Protein AF-H0GL14-F1 (afdb_monomer_lite)

InterPro domains:
  IPR002161 Pyridoxal 5'-phosphate synthase subunit PdxT/SNO [PF01174] (1-151)
  IPR002161 Pyridoxal 5'-phosphate synthase subunit PdxT/SNO [PIRSF005639] (1-150)
  IPR002161 Pyridoxal 5'-phosphate synthase subunit PdxT/SNO [PS51130] (1-151)
  IPR002161 Pyridoxal 5'-phosphate synthase subunit PdxT/SNO [PTHR31559] (1-152)
  IPR029062 Class I glutamine amidotransferase-like [G3DSA:3.40.50.880] (1-153)
  IPR029062 Class I glutamine amidotransferase-like [SSF52317] (5-150)

Foldseek 3Di:
DQVVCVVVVVLVVVLVQLQPPLAADEQEFVRCVQQDLAEPPDDVPHDHSNNAQFYKYFLPQDDQPDWDWFQDQLCQQQPPSGGFTWTAHSFMFGPDRRDPVFKDQRDWDQHPNDTTGAWMAGHQGYTYGRTDSVPRPPDCSVVVSSCVRRPVD

pLDDT: mean 92.19, std 9.87, range [47.78, 98.69]

Sequence (153 aa):
MSLIAQRTGLYPCLYEFVHNPEKVVWGTCAGLIFLSAQLENESALVKTLGVLKVDVRRNAFGRQAQSFTQKCDFSNFIPGCDNFPATFIRAPVIERILDPIAVKSLYELPVNGKDVVVAATQNHNILVTSFHPELADSDTRFHDWFIRQFVSN

Structure (mmCIF, N/CA/C/O backbone):
data_AF-H0GL14-F1
#
_entry.id   AF-H0GL14-F1
#
loop_
_atom_site.group_PDB
_atom_site.id
_atom_site.type_symbol
_atom_site.label_atom_id
_atom_site.label_alt_id
_atom_site.label_comp_id
_atom_site.label_asym_id
_atom_site.label_entity_id
_atom_site.label_seq_id
_atom_site.pdbx_PDB_ins_code
_atom_site.Cartn_x
_atom_site.Cartn_y
_atom_site.Cartn_z
_atom_site.occupancy
_atom_site.B_iso_or_equiv
_atom_site.auth_seq_id
_atom_site.auth_comp_id
_atom_site.auth_asym_id
_atom_site.auth_atom_id
_atom_site.pdbx_PDB_model_num
ATOM 1 N N . MET A 1 1 ? 7.185 -13.414 0.061 1.00 79.62 1 MET A N 1
ATOM 2 C CA . MET A 1 1 ? 6.839 -13.064 -1.334 1.00 79.62 1 MET A CA 1
ATOM 3 C C . MET A 1 1 ? 8.056 -13.078 -2.240 1.00 79.62 1 MET A C 1
ATOM 5 O O . MET A 1 1 ? 8.086 -13.932 -3.107 1.00 79.62 1 MET A O 1
ATOM 9 N N . SER A 1 2 ? 9.082 -12.255 -1.989 1.00 86.00 2 SER A N 1
ATOM 10 C CA . SER A 1 2 ? 10.317 -12.215 -2.797 1.00 86.00 2 SER A CA 1
ATOM 11 C C . SER A 1 2 ? 10.920 -13.599 -3.117 1.00 86.00 2 SER A C 1
ATOM 13 O O . SER A 1 2 ? 10.986 -13.978 -4.282 1.00 86.00 2 SER A O 1
ATOM 15 N N . LEU A 1 3 ? 11.212 -14.421 -2.099 1.00 89.62 3 LEU A N 1
ATOM 16 C CA . LEU A 1 3 ? 11.742 -15.782 -2.296 1.00 89.62 3 LEU A CA 1
ATOM 17 C C . LEU A 1 3 ? 10.833 -16.692 -3.138 1.00 89.62 3 LEU A C 1
ATOM 19 O O . LEU A 1 3 ? 11.330 -17.494 -3.922 1.00 89.62 3 LEU A O 1
ATOM 23 N N . ILE A 1 4 ? 9.509 -16.581 -2.984 1.00 91.19 4 ILE A N 1
ATOM 24 C CA . ILE A 1 4 ? 8.549 -17.370 -3.771 1.00 91.19 4 ILE A CA 1
ATOM 25 C C . ILE A 1 4 ? 8.580 -16.897 -5.223 1.00 91.19 4 ILE A C 1
ATOM 27 O O . ILE A 1 4 ? 8.718 -17.723 -6.117 1.00 91.19 4 ILE A O 1
ATOM 31 N N . ALA A 1 5 ? 8.530 -15.583 -5.460 1.00 93.12 5 ALA A N 1
ATOM 32 C CA . ALA A 1 5 ? 8.599 -15.008 -6.801 1.00 93.12 5 ALA A CA 1
ATOM 33 C C . ALA A 1 5 ? 9.908 -15.383 -7.517 1.00 93.12 5 ALA A C 1
ATOM 35 O O . ALA A 1 5 ? 9.898 -15.680 -8.705 1.00 93.12 5 ALA A O 1
ATOM 36 N N . GLN A 1 6 ? 11.030 -15.432 -6.795 1.00 92.19 6 GLN A N 1
ATOM 37 C CA . GLN A 1 6 ? 12.306 -15.886 -7.350 1.00 92.19 6 GLN A CA 1
ATOM 38 C C . GLN A 1 6 ? 12.292 -17.384 -7.673 1.00 92.19 6 GLN A C 1
ATOM 40 O O . GLN A 1 6 ? 12.654 -17.771 -8.778 1.00 92.19 6 GLN A O 1
ATOM 45 N N . ARG A 1 7 ? 11.841 -18.232 -6.739 1.00 94.06 7 ARG A N 1
ATOM 46 C CA . ARG A 1 7 ? 11.817 -19.697 -6.921 1.00 94.06 7 ARG A CA 1
ATOM 47 C C . ARG A 1 7 ? 10.841 -20.165 -7.998 1.00 94.06 7 ARG A C 1
ATOM 49 O O . ARG A 1 7 ? 11.054 -21.217 -8.582 1.00 94.06 7 ARG A O 1
ATOM 56 N N . THR A 1 8 ? 9.781 -19.402 -8.238 1.00 96.44 8 THR A N 1
ATOM 57 C CA . THR A 1 8 ? 8.759 -19.697 -9.255 1.00 96.44 8 THR A CA 1
ATOM 58 C C . THR A 1 8 ? 9.043 -19.035 -10.602 1.00 96.44 8 THR A C 1
ATOM 60 O O . THR A 1 8 ? 8.294 -19.252 -11.546 1.00 96.44 8 THR A O 1
ATOM 63 N N . GLY A 1 9 ? 10.095 -18.214 -10.708 1.00 95.44 9 GLY A N 1
ATOM 64 C CA . GLY A 1 9 ? 10.397 -17.461 -11.927 1.00 95.44 9 GLY A CA 1
ATOM 65 C C . GLY A 1 9 ? 9.459 -16.276 -12.197 1.00 95.44 9 GLY A C 1
ATOM 66 O O . GLY A 1 9 ? 9.574 -15.652 -13.242 1.00 95.44 9 GLY A O 1
ATOM 67 N N . LEU A 1 10 ? 8.568 -15.920 -11.265 1.00 96.44 10 LEU A N 1
ATOM 68 C CA . LEU A 1 10 ? 7.651 -14.780 -11.400 1.00 96.44 10 LEU A CA 1
ATOM 69 C C . LEU A 1 10 ? 8.325 -13.419 -11.194 1.00 96.44 10 LEU A C 1
ATOM 71 O O . LEU A 1 10 ? 7.769 -12.402 -11.599 1.00 96.44 10 LEU A O 1
ATOM 75 N N . TYR A 1 11 ? 9.494 -13.371 -10.547 1.00 96.31 11 TYR A N 1
ATOM 76 C CA . TYR A 1 11 ? 10.144 -12.100 -10.208 1.00 96.31 11 TYR A CA 1
ATOM 77 C C . TYR A 1 11 ? 10.375 -11.189 -11.431 1.00 96.31 11 TYR A C 1
ATOM 79 O O . TYR A 1 11 ? 9.979 -10.030 -11.338 1.00 96.31 11 TYR A O 1
ATOM 87 N N . PRO A 1 12 ? 10.953 -11.651 -12.562 1.00 97.06 12 PRO A N 1
ATOM 88 C CA . PRO A 1 12 ? 11.152 -10.797 -13.735 1.00 97.06 12 PRO A CA 1
ATOM 89 C C . PRO A 1 12 ? 9.836 -10.241 -14.289 1.00 97.06 12 PRO A C 1
ATOM 91 O O . PRO A 1 12 ? 9.731 -9.039 -14.497 1.00 97.06 12 PRO A O 1
ATOM 94 N N . CYS A 1 13 ? 8.802 -11.079 -14.419 1.00 97.56 13 CYS A N 1
ATOM 95 C CA . CYS A 1 13 ? 7.497 -10.648 -14.922 1.00 97.56 13 CYS A CA 1
ATOM 96 C C . CYS A 1 13 ? 6.840 -9.612 -14.005 1.00 97.56 13 CYS A C 1
ATOM 98 O O . CYS A 1 13 ? 6.283 -8.628 -14.479 1.00 97.56 13 CYS A O 1
ATO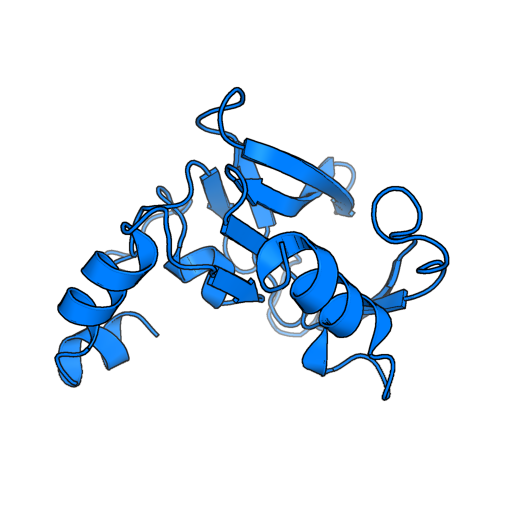M 100 N N . LEU A 1 14 ? 6.920 -9.808 -12.685 1.00 97.69 14 LEU A N 1
ATOM 101 C CA . LEU A 1 14 ? 6.412 -8.836 -11.718 1.00 97.69 14 LEU A CA 1
ATOM 102 C C . LEU A 1 14 ? 7.216 -7.537 -11.763 1.00 97.69 14 LEU A C 1
ATOM 104 O O . LEU A 1 14 ? 6.625 -6.467 -11.694 1.00 97.69 14 LEU A O 1
ATOM 108 N N . TYR A 1 15 ? 8.541 -7.621 -11.901 1.00 97.75 15 TYR A N 1
ATOM 109 C CA . TYR A 1 15 ? 9.406 -6.454 -12.033 1.00 97.75 15 TYR A CA 1
ATOM 110 C C . TYR A 1 15 ? 9.029 -5.628 -13.265 1.00 97.75 15 TYR A C 1
ATOM 112 O O . TYR A 1 15 ? 8.777 -4.435 -13.133 1.00 97.75 15 TYR A O 1
ATOM 120 N N . GLU A 1 16 ? 8.911 -6.255 -14.433 1.00 98.12 16 GLU A N 1
ATOM 121 C CA . GLU A 1 16 ? 8.477 -5.585 -15.663 1.00 98.12 16 GLU A CA 1
ATOM 122 C C . GLU A 1 16 ? 7.067 -5.002 -15.529 1.00 98.12 16 GLU A C 1
ATOM 124 O O . GLU A 1 16 ? 6.842 -3.845 -15.883 1.00 98.12 16 GLU A O 1
ATOM 129 N N . PHE A 1 17 ? 6.128 -5.768 -14.963 1.00 98.25 17 PHE A N 1
ATOM 130 C CA . PHE A 1 17 ? 4.743 -5.335 -14.799 1.00 98.25 17 PHE A CA 1
ATOM 131 C C . PHE A 1 17 ? 4.637 -4.069 -13.949 1.00 98.25 17 PHE A C 1
ATOM 133 O O . PHE A 1 17 ? 3.964 -3.129 -14.355 1.00 98.25 17 PHE A O 1
ATOM 140 N N . VAL A 1 18 ? 5.306 -4.019 -12.791 1.00 98.00 18 VAL A N 1
ATOM 141 C CA . VAL A 1 18 ? 5.183 -2.861 -11.891 1.00 98.00 18 VAL A CA 1
ATOM 142 C C . VAL A 1 18 ? 5.940 -1.628 -12.388 1.00 98.00 18 VAL A C 1
ATOM 144 O O . VAL A 1 18 ? 5.590 -0.524 -11.988 1.00 98.00 18 VAL A O 1
ATOM 147 N N . HIS A 1 19 ? 6.953 -1.784 -13.250 1.00 97.69 19 HIS A N 1
ATOM 148 C CA . HIS A 1 19 ? 7.673 -0.651 -13.853 1.00 97.69 19 HIS A CA 1
ATOM 149 C C . HIS A 1 19 ? 7.009 -0.109 -15.120 1.00 97.69 19 HIS A C 1
ATOM 151 O O . HIS A 1 19 ? 7.424 0.939 -15.615 1.00 97.69 19 HIS A O 1
ATOM 157 N N . ASN A 1 20 ? 5.988 -0.784 -15.648 1.00 97.69 20 ASN A N 1
ATOM 158 C CA . ASN A 1 20 ? 5.193 -0.243 -16.737 1.00 97.69 20 ASN A CA 1
ATOM 159 C C . ASN A 1 20 ? 4.230 0.835 -16.184 1.00 97.69 20 ASN A C 1
ATOM 161 O O . ASN A 1 20 ? 3.356 0.502 -15.381 1.00 97.69 20 ASN A O 1
ATOM 165 N N . PRO A 1 21 ? 4.346 2.109 -16.610 1.00 95.25 21 PRO A N 1
ATOM 166 C CA . PRO A 1 21 ? 3.509 3.197 -16.099 1.00 95.25 21 PRO A CA 1
ATOM 167 C C . PRO A 1 21 ? 2.019 3.048 -16.445 1.00 95.25 21 PRO A C 1
ATOM 169 O O . PRO A 1 21 ? 1.189 3.643 -15.771 1.00 95.25 21 PRO A O 1
ATOM 172 N N . GLU A 1 22 ? 1.668 2.237 -17.446 1.00 95.88 22 GLU A N 1
ATOM 173 C CA . GLU A 1 22 ? 0.278 1.941 -17.822 1.00 95.88 22 GLU A CA 1
ATOM 174 C C . GLU A 1 22 ? -0.363 0.871 -16.925 1.00 95.88 22 GLU A C 1
ATOM 176 O O . GLU A 1 22 ? -1.559 0.593 -17.027 1.00 95.88 22 GLU A O 1
ATOM 181 N N . LYS A 1 23 ? 0.426 0.195 -16.078 1.00 97.62 23 LYS A N 1
ATOM 182 C CA . LYS A 1 23 ? -0.077 -0.837 -15.172 1.00 97.62 23 LYS A CA 1
ATOM 183 C C . LYS A 1 23 ? -0.369 -0.248 -13.810 1.00 97.62 23 LYS A C 1
ATOM 185 O O . LYS A 1 23 ? 0.481 0.369 -13.174 1.00 97.62 23 LYS A O 1
ATOM 190 N N . VAL A 1 24 ? -1.582 -0.510 -13.352 1.00 98.25 24 VAL A N 1
ATOM 191 C CA . VAL A 1 24 ? -2.060 -0.107 -12.037 1.00 98.25 24 VAL A CA 1
ATOM 192 C C . VAL A 1 24 ? -1.728 -1.191 -11.019 1.00 98.25 24 VAL A C 1
ATOM 194 O O . VAL A 1 24 ? -1.964 -2.377 -11.258 1.00 98.25 24 VAL A O 1
ATOM 197 N N . VAL A 1 25 ? -1.183 -0.787 -9.874 1.00 98.38 25 VAL A N 1
ATOM 198 C CA . VAL A 1 25 ? -0.705 -1.690 -8.826 1.00 98.38 25 VAL A CA 1
ATOM 199 C C . VAL A 1 25 ? -1.151 -1.189 -7.460 1.00 98.38 25 VAL A C 1
ATOM 201 O O . VAL A 1 25 ? -0.956 -0.025 -7.118 1.00 98.38 25 VAL A O 1
ATOM 204 N N . TRP A 1 26 ? -1.676 -2.100 -6.642 1.00 98.50 26 TRP A N 1
ATOM 205 C CA . TRP A 1 26 ? -1.931 -1.853 -5.228 1.00 98.50 26 TRP A CA 1
ATOM 206 C C . TRP A 1 26 ? -1.154 -2.836 -4.355 1.00 98.50 26 TRP A C 1
ATOM 208 O O . TRP A 1 26 ? -1.403 -4.040 -4.376 1.00 98.50 26 TRP A O 1
ATOM 218 N N . GLY A 1 27 ? -0.195 -2.325 -3.583 1.00 98.19 27 GLY A N 1
ATOM 219 C CA . GLY A 1 27 ? 0.538 -3.107 -2.592 1.00 98.19 27 GLY A CA 1
ATOM 220 C C . GLY A 1 27 ? -0.052 -2.972 -1.190 1.00 98.19 27 GLY A C 1
ATOM 221 O O . GLY A 1 27 ? 0.183 -1.964 -0.528 1.00 98.19 27 GLY A O 1
ATOM 222 N N . THR A 1 28 ? -0.738 -4.005 -0.700 1.00 97.75 28 THR A N 1
ATOM 223 C CA . THR A 1 28 ? -1.254 -4.066 0.680 1.00 97.75 28 THR A CA 1
ATOM 224 C C . THR A 1 28 ? -0.287 -4.819 1.601 1.00 97.75 28 THR A C 1
ATOM 226 O O . THR A 1 28 ? 0.229 -5.881 1.248 1.00 97.75 28 THR A O 1
ATOM 229 N N . CYS A 1 29 ? 0.006 -4.270 2.782 1.00 95.56 29 CYS A N 1
ATOM 230 C CA . CYS A 1 29 ? 0.899 -4.827 3.805 1.00 95.56 29 CYS A CA 1
ATOM 231 C C . CYS A 1 29 ? 2.230 -5.362 3.236 1.00 95.56 29 CYS A C 1
ATOM 233 O O . CYS A 1 29 ? 3.148 -4.599 2.940 1.00 95.56 29 CYS A O 1
ATOM 235 N N . ALA A 1 30 ? 2.367 -6.675 3.031 1.00 94.25 30 ALA A N 1
ATOM 236 C CA . ALA A 1 30 ? 3.572 -7.258 2.451 1.00 94.25 30 ALA A CA 1
ATOM 237 C C . ALA A 1 30 ? 3.847 -6.752 1.018 1.00 94.25 30 ALA A C 1
ATOM 239 O O . ALA A 1 30 ? 5.001 -6.743 0.589 1.00 94.25 30 ALA A O 1
ATOM 240 N N . GLY A 1 31 ? 2.813 -6.320 0.290 1.00 96.75 31 GLY A N 1
ATOM 241 C CA . GLY A 1 31 ? 2.919 -5.667 -1.013 1.00 96.75 31 GLY A CA 1
ATOM 242 C C . GLY A 1 31 ? 3.678 -4.343 -0.944 1.00 96.75 31 GLY A C 1
ATOM 243 O O . GLY A 1 31 ? 4.544 -4.114 -1.782 1.00 96.75 31 GLY A O 1
ATOM 244 N N . LEU A 1 32 ? 3.458 -3.533 0.099 1.00 97.25 32 LEU A N 1
ATOM 245 C CA . LEU A 1 32 ? 4.241 -2.316 0.354 1.00 97.25 32 LEU A CA 1
ATOM 246 C C . LEU A 1 32 ? 5.736 -2.642 0.510 1.00 97.25 32 LEU A C 1
ATOM 248 O O . LEU A 1 32 ? 6.570 -2.039 -0.160 1.00 97.25 32 LEU A O 1
ATOM 252 N N . ILE A 1 33 ? 6.076 -3.658 1.313 1.00 95.25 33 ILE A N 1
ATOM 253 C CA . ILE A 1 33 ? 7.466 -4.139 1.452 1.00 95.25 33 ILE A CA 1
ATOM 254 C C . ILE A 1 33 ? 8.027 -4.587 0.099 1.00 95.25 33 ILE A C 1
ATOM 256 O O . ILE A 1 33 ? 9.196 -4.373 -0.196 1.00 95.25 33 ILE A O 1
ATOM 260 N N . PHE A 1 34 ? 7.223 -5.271 -0.715 1.00 96.25 34 PHE A N 1
ATOM 261 C CA . PHE A 1 34 ? 7.715 -5.829 -1.967 1.00 96.25 34 PHE A CA 1
ATOM 262 C C . PHE A 1 34 ? 7.913 -4.763 -3.047 1.00 96.25 34 PHE A C 1
ATOM 264 O O . PHE A 1 34 ? 8.806 -4.927 -3.868 1.00 96.25 34 PHE A O 1
ATOM 271 N N . LEU A 1 35 ? 7.145 -3.672 -3.033 1.00 97.81 35 LEU A N 1
ATOM 272 C CA . LEU A 1 35 ? 7.276 -2.569 -3.987 1.00 97.81 35 LEU A CA 1
ATOM 273 C C . LEU A 1 35 ? 8.361 -1.548 -3.605 1.00 97.81 35 LEU A C 1
ATOM 275 O O . LEU A 1 35 ? 8.835 -0.843 -4.496 1.00 97.81 35 LEU A O 1
ATOM 279 N N . SER A 1 36 ? 8.758 -1.457 -2.330 1.00 96.81 36 SER A N 1
ATOM 280 C CA . SER A 1 36 ? 9.651 -0.398 -1.838 1.00 96.81 36 SER A CA 1
ATOM 281 C C . SER A 1 36 ? 11.055 -0.425 -2.453 1.00 96.81 36 SER A C 1
ATOM 283 O O . SER A 1 36 ? 11.621 -1.478 -2.760 1.00 96.81 36 SER A O 1
ATOM 285 N N . ALA A 1 37 ? 11.6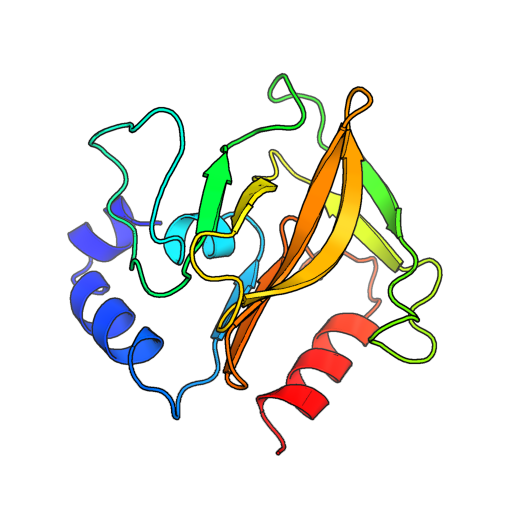28 0.766 -2.622 1.00 95.81 37 ALA A N 1
ATOM 286 C CA . ALA A 1 37 ? 12.998 0.982 -3.071 1.00 95.81 37 ALA A CA 1
ATOM 287 C C . ALA A 1 37 ? 14.018 0.628 -1.990 1.00 95.81 37 ALA A C 1
ATOM 289 O O . ALA A 1 37 ? 15.080 0.104 -2.312 1.00 95.81 37 ALA A O 1
ATOM 290 N N . GLN A 1 38 ? 13.693 0.904 -0.726 1.00 94.19 38 GLN A N 1
ATOM 291 C CA . GLN A 1 38 ? 14.558 0.612 0.412 1.00 94.19 38 GLN A CA 1
ATOM 292 C C . GLN A 1 38 ? 13.783 -0.114 1.515 1.00 94.19 38 GLN A C 1
ATOM 294 O O . GLN A 1 38 ? 12.555 -0.003 1.628 1.00 94.19 38 GLN A O 1
ATOM 299 N N . LEU A 1 39 ? 14.517 -0.909 2.292 1.00 91.62 39 LEU A N 1
ATOM 300 C CA . LEU A 1 39 ? 14.040 -1.541 3.512 1.00 91.62 39 LEU A CA 1
ATOM 301 C C . LEU A 1 39 ? 15.025 -1.236 4.633 1.00 91.62 39 LEU A C 1
ATOM 303 O O . LEU A 1 39 ? 16.208 -1.559 4.525 1.00 91.62 39 LEU A O 1
ATOM 307 N N . GLU A 1 40 ? 14.523 -0.681 5.727 1.00 84.69 40 GLU A N 1
ATOM 308 C CA . GLU A 1 40 ? 15.333 -0.431 6.909 1.00 84.69 40 GLU A CA 1
ATOM 309 C C . GLU A 1 40 ? 15.824 -1.763 7.507 1.00 84.69 40 GLU A C 1
ATOM 311 O O . GLU A 1 40 ? 15.059 -2.728 7.623 1.00 84.69 40 GLU A O 1
ATOM 316 N N . ASN A 1 41 ? 17.092 -1.803 7.936 1.00 67.69 41 ASN A N 1
ATOM 317 C CA . ASN A 1 41 ? 17.750 -2.979 8.518 1.00 67.69 41 ASN A CA 1
ATOM 318 C C . ASN A 1 41 ? 17.733 -4.195 7.572 1.00 67.69 41 ASN A C 1
ATOM 320 O O . ASN A 1 41 ? 17.157 -5.244 7.880 1.00 67.69 41 ASN A O 1
ATOM 324 N N . GLU A 1 42 ? 18.362 -4.021 6.405 1.00 65.19 42 GLU A N 1
ATOM 325 C CA . GLU A 1 42 ? 18.474 -5.006 5.328 1.00 65.19 42 GLU A CA 1
ATOM 326 C C . GLU A 1 42 ? 18.727 -6.433 5.834 1.00 65.19 42 GLU A C 1
ATOM 328 O O . GLU A 1 42 ? 19.772 -6.783 6.379 1.00 65.19 42 GLU A O 1
ATOM 333 N N . SER A 1 43 ? 17.761 -7.306 5.570 1.00 60.19 43 SER A N 1
ATOM 334 C CA . SER A 1 43 ? 18.009 -8.737 5.500 1.00 60.19 43 SER A CA 1
ATOM 335 C C . SER A 1 43 ? 18.297 -9.047 4.036 1.00 60.19 43 SER A C 1
ATOM 337 O O . SER A 1 43 ? 17.400 -8.899 3.206 1.00 60.19 43 SER A O 1
ATOM 339 N N . ALA A 1 44 ? 19.502 -9.537 3.725 1.00 65.56 44 ALA A N 1
ATOM 340 C CA . ALA A 1 44 ? 19.932 -9.950 2.377 1.00 65.56 44 ALA A CA 1
ATOM 341 C C . ALA A 1 44 ? 18.988 -10.960 1.672 1.00 65.56 44 ALA A C 1
ATOM 343 O O . ALA A 1 44 ? 19.184 -11.315 0.514 1.00 65.56 44 ALA A O 1
ATOM 344 N N . LEU A 1 45 ? 17.956 -11.440 2.371 1.00 75.12 45 LEU A N 1
ATOM 345 C CA . LEU A 1 45 ? 16.968 -12.406 1.907 1.00 75.12 45 LEU A CA 1
ATOM 346 C C . LEU A 1 45 ? 15.774 -11.778 1.171 1.00 75.12 45 LEU A C 1
ATOM 348 O O . LEU A 1 45 ? 14.999 -12.515 0.561 1.00 75.12 45 LEU A O 1
ATOM 352 N N . VAL A 1 46 ? 15.565 -10.458 1.251 1.00 84.62 46 VAL A N 1
ATOM 353 C CA . VAL A 1 46 ? 14.405 -9.801 0.628 1.00 84.62 46 VAL A CA 1
ATOM 354 C C . VAL A 1 46 ? 14.841 -8.973 -0.574 1.00 84.62 46 VAL A C 1
ATOM 356 O O . VAL A 1 46 ? 15.309 -7.852 -0.432 1.00 84.62 46 VAL A O 1
ATOM 359 N N . LYS A 1 47 ? 14.616 -9.505 -1.777 1.00 91.44 47 LYS A N 1
ATOM 360 C CA . LYS A 1 47 ? 14.743 -8.752 -3.029 1.00 91.44 47 LYS A CA 1
ATOM 361 C C . LYS A 1 47 ? 13.421 -8.046 -3.340 1.00 91.44 47 LYS A C 1
ATOM 363 O O . LYS A 1 47 ? 12.449 -8.725 -3.691 1.00 91.44 47 LYS A O 1
ATOM 368 N N . THR A 1 48 ? 13.360 -6.728 -3.183 1.00 94.69 48 THR A N 1
ATOM 369 C CA . THR A 1 48 ? 12.175 -5.929 -3.540 1.00 94.69 48 THR A CA 1
ATOM 370 C C . THR A 1 48 ? 12.083 -5.718 -5.053 1.00 94.69 48 THR A C 1
ATOM 372 O O . THR A 1 48 ? 12.987 -6.094 -5.803 1.00 94.69 48 THR A O 1
ATOM 375 N N . LEU A 1 49 ? 10.961 -5.178 -5.521 1.00 96.69 49 LEU A N 1
ATOM 376 C CA . LEU A 1 49 ? 10.754 -4.746 -6.900 1.00 96.69 49 LEU A CA 1
ATOM 377 C C . LEU A 1 49 ? 11.292 -3.326 -7.116 1.00 96.69 49 LEU A C 1
ATOM 379 O O . LEU A 1 49 ? 11.696 -3.016 -8.222 1.00 96.69 49 LEU A O 1
ATOM 383 N N . GLY A 1 50 ? 11.375 -2.484 -6.082 1.00 96.12 50 GLY A N 1
ATOM 384 C CA . GLY A 1 50 ? 12.117 -1.218 -6.140 1.00 96.12 50 GLY A CA 1
ATOM 385 C C . GLY A 1 50 ? 11.445 -0.063 -6.893 1.00 96.12 50 GLY A C 1
ATOM 386 O O . GLY A 1 50 ? 12.076 0.973 -7.127 1.00 96.12 50 GLY A O 1
ATOM 387 N N . VAL A 1 51 ? 10.173 -0.219 -7.265 1.00 97.75 51 VAL A N 1
ATOM 388 C CA . VAL A 1 51 ? 9.431 0.788 -8.033 1.00 97.75 51 VAL A CA 1
ATOM 389 C C . VAL A 1 51 ? 8.974 1.968 -7.169 1.00 97.75 51 VAL A C 1
ATOM 391 O O . VAL A 1 51 ? 8.980 3.109 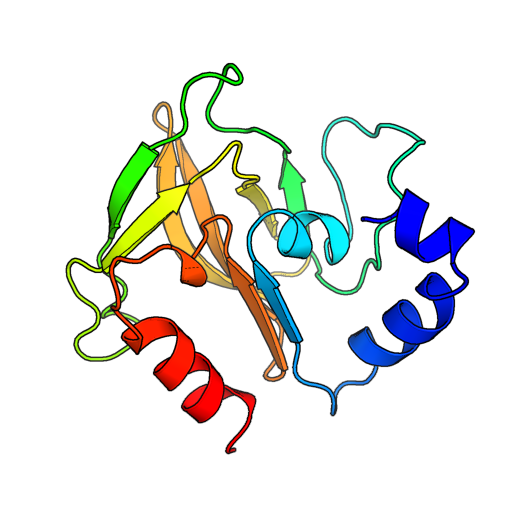-7.631 1.00 97.75 51 VAL A O 1
ATOM 394 N N . LEU A 1 52 ? 8.621 1.722 -5.905 1.00 98.19 52 LEU A N 1
ATOM 395 C CA . LEU A 1 52 ? 8.092 2.735 -4.994 1.00 98.19 52 LEU A CA 1
ATOM 396 C C . LEU A 1 52 ? 9.231 3.445 -4.248 1.00 98.19 52 LEU A C 1
ATOM 398 O O . LEU A 1 52 ? 9.956 2.814 -3.480 1.00 98.19 52 LEU A O 1
ATOM 402 N N . LYS A 1 53 ? 9.369 4.763 -4.424 1.00 98.00 53 LYS A N 1
ATOM 403 C CA . LYS A 1 53 ? 10.444 5.611 -3.878 1.00 98.00 53 LYS A CA 1
ATOM 404 C C . LYS A 1 53 ? 10.243 5.936 -2.394 1.00 98.00 53 LYS A C 1
ATOM 406 O O . LYS A 1 53 ? 10.117 7.089 -1.989 1.00 98.00 53 LYS A O 1
ATOM 411 N N . VAL A 1 54 ? 10.239 4.891 -1.575 1.00 97.44 54 VAL A N 1
ATOM 412 C CA . VAL A 1 54 ? 10.114 4.951 -0.115 1.00 97.44 54 VAL A CA 1
ATOM 413 C C . VAL A 1 54 ? 11.114 4.019 0.562 1.00 97.44 54 VAL A C 1
ATOM 415 O O . VAL A 1 54 ? 11.527 3.005 -0.009 1.00 97.44 54 VAL A O 1
ATOM 418 N N . ASP A 1 55 ? 11.451 4.363 1.799 1.00 95.25 55 ASP A N 1
ATOM 419 C CA . ASP A 1 55 ? 12.126 3.501 2.762 1.00 95.25 55 ASP A CA 1
ATOM 420 C C . ASP A 1 55 ? 11.094 2.943 3.748 1.00 95.25 55 ASP A C 1
ATOM 422 O O . ASP A 1 55 ? 10.304 3.694 4.332 1.00 95.25 55 ASP A O 1
ATOM 426 N N . VAL A 1 56 ? 11.064 1.620 3.893 1.00 94.75 56 VAL A N 1
ATOM 427 C CA . VAL A 1 56 ? 10.047 0.907 4.672 1.00 94.75 56 VAL A CA 1
ATOM 428 C C . VAL A 1 56 ? 10.683 0.148 5.826 1.00 94.75 56 VAL A C 1
ATOM 430 O O . VAL A 1 56 ? 11.573 -0.681 5.630 1.00 94.75 56 VAL A O 1
ATOM 433 N N . ARG A 1 57 ? 10.134 0.333 7.030 1.00 91.12 57 ARG A N 1
ATOM 434 C CA . ARG A 1 57 ? 10.443 -0.501 8.194 1.00 91.12 57 ARG A CA 1
ATOM 435 C C . ARG A 1 57 ? 9.420 -1.615 8.330 1.00 91.12 57 ARG A C 1
ATOM 437 O O . ARG A 1 57 ? 8.210 -1.392 8.361 1.00 91.12 57 ARG A O 1
ATOM 444 N N . ARG A 1 58 ? 9.907 -2.847 8.457 1.00 89.88 58 ARG A N 1
ATOM 445 C CA . ARG A 1 58 ? 9.067 -4.031 8.686 1.00 89.88 58 ARG A CA 1
ATOM 446 C C . ARG A 1 58 ? 8.660 -4.129 10.155 1.00 89.88 58 ARG A C 1
ATOM 448 O O . ARG A 1 58 ? 9.486 -3.896 11.030 1.00 89.88 58 ARG A O 1
ATOM 455 N N . ASN A 1 59 ? 7.435 -4.588 10.419 1.00 83.00 59 ASN A N 1
ATOM 456 C CA . ASN A 1 59 ? 6.929 -4.863 11.772 1.00 83.00 59 ASN A CA 1
ATOM 457 C C . ASN A 1 59 ? 7.089 -3.671 12.740 1.00 83.00 59 ASN A C 1
ATOM 459 O O . ASN A 1 59 ? 7.473 -3.849 13.895 1.00 83.00 59 ASN A O 1
ATOM 463 N N . ALA A 1 60 ? 6.827 -2.451 12.273 1.00 74.19 60 ALA A N 1
ATOM 464 C CA . ALA A 1 60 ? 7.159 -1.236 13.019 1.00 74.19 60 ALA A CA 1
ATOM 465 C C . ALA A 1 60 ? 6.276 -0.989 14.258 1.00 74.19 60 ALA A C 1
ATOM 467 O O . ALA A 1 60 ? 6.611 -0.160 15.099 1.00 74.19 60 ALA A O 1
ATOM 468 N N . PHE A 1 61 ? 5.179 -1.738 14.398 1.00 73.69 61 PHE A N 1
ATOM 469 C CA . PHE A 1 61 ? 4.218 -1.610 15.497 1.00 73.69 61 PHE A CA 1
ATOM 470 C C . PHE A 1 61 ? 4.570 -2.431 16.754 1.00 73.69 61 PHE A C 1
ATOM 472 O O . PHE A 1 61 ? 3.826 -2.377 17.726 1.00 73.69 61 PHE A O 1
ATOM 479 N N . GLY A 1 62 ? 5.692 -3.169 16.775 1.00 67.31 62 GLY A N 1
ATOM 480 C CA . GLY A 1 62 ? 6.176 -3.880 17.970 1.00 67.31 62 GLY A CA 1
ATOM 481 C C . GLY A 1 62 ? 6.232 -5.409 17.843 1.00 67.31 62 GLY A C 1
ATOM 482 O O . GLY A 1 62 ? 6.379 -5.962 16.750 1.00 67.31 62 GLY A O 1
ATOM 483 N N . ARG A 1 63 ? 6.188 -6.123 18.984 1.00 58.22 63 ARG A N 1
ATOM 484 C CA . ARG A 1 63 ? 6.307 -7.598 19.025 1.00 58.22 63 ARG A CA 1
ATOM 485 C C . ARG A 1 63 ? 5.138 -8.257 18.281 1.00 58.22 63 ARG A C 1
ATOM 487 O O . ARG A 1 63 ? 4.020 -7.758 18.288 1.00 58.22 63 ARG A O 1
ATOM 494 N N . GLN A 1 64 ? 5.403 -9.432 17.701 1.00 47.78 64 GLN A N 1
ATOM 495 C CA . GLN A 1 64 ? 4.529 -10.203 16.795 1.00 47.78 64 GLN A CA 1
ATOM 496 C C . GLN A 1 64 ? 3.076 -10.460 17.273 1.00 47.78 64 GLN A C 1
ATOM 498 O O . GLN A 1 64 ? 2.267 -10.911 16.468 1.00 47.78 64 GLN A O 1
ATOM 503 N N . ALA A 1 65 ? 2.736 -10.164 18.533 1.00 48.72 65 ALA A N 1
ATOM 504 C CA . ALA A 1 65 ? 1.410 -10.330 19.130 1.00 48.72 65 ALA A CA 1
ATOM 505 C C . ALA A 1 65 ? 0.450 -9.131 18.949 1.00 48.72 65 ALA A C 1
ATOM 507 O O . ALA A 1 65 ? -0.723 -9.260 19.279 1.00 48.72 65 ALA A O 1
ATOM 508 N N . GLN A 1 66 ? 0.893 -7.979 18.434 1.00 64.81 66 GLN A N 1
ATOM 509 C CA . GLN A 1 66 ? 0.050 -6.774 18.331 1.00 64.81 66 GLN A CA 1
ATOM 510 C C . GLN A 1 66 ? -0.551 -6.595 16.931 1.00 64.81 66 GLN A C 1
ATOM 512 O O . GLN A 1 66 ? -0.328 -5.582 16.273 1.00 64.81 66 GLN A O 1
ATOM 517 N N . SER A 1 67 ? -1.311 -7.589 16.462 1.00 84.94 67 SER A N 1
ATOM 518 C CA . SER A 1 67 ? -2.281 -7.303 15.398 1.00 84.94 67 SER A CA 1
ATOM 519 C C . SER A 1 67 ? -3.411 -6.480 16.008 1.00 84.94 67 SER A C 1
ATOM 521 O O . SER A 1 67 ? -3.881 -6.817 17.094 1.00 84.94 67 SER A O 1
ATOM 523 N N . PHE A 1 68 ? -3.830 -5.406 15.353 1.00 91.12 68 PHE A N 1
ATOM 524 C CA . PHE A 1 68 ? -4.913 -4.564 15.854 1.00 91.12 68 PHE A CA 1
ATOM 525 C C . PHE A 1 68 ? -5.780 -4.060 14.706 1.00 91.12 68 PHE A C 1
ATOM 527 O O . PHE A 1 68 ? -5.328 -3.964 13.566 1.00 91.12 68 PHE A O 1
ATOM 534 N N . THR A 1 69 ? -7.024 -3.723 15.028 1.00 93.94 69 THR A N 1
ATOM 535 C CA . THR A 1 69 ? -7.931 -3.019 14.121 1.00 93.94 69 THR A CA 1
ATOM 536 C C . THR A 1 69 ? -8.264 -1.678 14.745 1.00 93.94 69 THR A C 1
ATOM 538 O O . THR A 1 69 ? -8.602 -1.608 15.927 1.00 93.94 69 THR A O 1
ATOM 541 N N . GLN A 1 70 ? -8.172 -0.615 13.954 1.00 93.44 70 GLN A N 1
ATOM 542 C CA . GLN A 1 70 ? -8.547 0.730 14.366 1.00 93.44 70 GLN A CA 1
ATOM 543 C C . GLN A 1 70 ? -9.478 1.339 13.322 1.00 93.44 70 GLN A C 1
ATOM 545 O O . GLN A 1 70 ? -9.302 1.134 12.124 1.00 93.44 70 GLN A O 1
ATOM 550 N N . LYS A 1 71 ? -10.470 2.102 13.785 1.00 96.31 71 LYS A N 1
ATOM 551 C CA . LYS A 1 71 ? -11.293 2.931 12.907 1.00 96.31 71 LYS A CA 1
ATOM 552 C C . LYS A 1 71 ? -10.472 4.137 12.459 1.00 96.31 71 LYS A C 1
ATOM 554 O O . LYS A 1 71 ? -10.110 4.972 13.286 1.00 96.31 71 LYS A O 1
ATOM 559 N N . CYS A 1 72 ? -10.164 4.193 11.172 1.00 96.62 72 CYS A N 1
ATOM 560 C CA . CYS A 1 72 ? -9.424 5.278 10.540 1.00 96.62 72 CYS A CA 1
ATOM 561 C C . CYS A 1 72 ? -10.369 6.129 9.691 1.00 96.62 72 CYS A C 1
ATOM 563 O O . CYS A 1 72 ? -11.332 5.625 9.116 1.00 96.62 72 CYS A O 1
ATOM 565 N N . ASP A 1 73 ? -10.089 7.424 9.618 1.00 97.31 73 ASP A N 1
ATOM 566 C CA . ASP A 1 73 ? -10.836 8.349 8.772 1.00 97.31 73 ASP A CA 1
ATOM 567 C C . ASP A 1 73 ? -10.062 8.613 7.477 1.00 97.31 73 ASP A C 1
ATOM 569 O O . ASP A 1 73 ? -9.073 9.342 7.466 1.00 97.31 73 ASP A O 1
ATOM 573 N N . PHE A 1 74 ? -10.512 8.006 6.380 1.00 97.94 74 PHE A N 1
ATOM 574 C CA . PHE A 1 74 ? -9.928 8.184 5.051 1.00 97.94 74 PHE A CA 1
ATOM 575 C C . PHE A 1 74 ? -10.711 9.191 4.195 1.00 97.94 74 PHE A C 1
ATOM 577 O O . PHE A 1 74 ? -10.456 9.309 2.993 1.00 97.94 74 PHE A O 1
ATOM 584 N N . SER A 1 75 ? -11.641 9.947 4.791 1.00 97.19 75 SER A N 1
ATOM 585 C CA . SER A 1 75 ? -12.533 10.872 4.077 1.00 97.19 75 SER A CA 1
ATOM 586 C C . SER A 1 75 ? -11.807 11.972 3.295 1.00 97.19 75 SER A C 1
ATOM 588 O O . SER A 1 75 ? -12.318 12.438 2.277 1.00 97.19 75 SER A O 1
ATOM 590 N N . ASN A 1 76 ? -10.576 12.311 3.694 1.00 96.19 76 ASN A N 1
ATOM 591 C CA . ASN A 1 76 ? -9.719 13.279 3.003 1.00 96.19 76 ASN A CA 1
ATOM 592 C C . ASN A 1 76 ? -9.361 12.886 1.558 1.00 96.19 76 ASN A C 1
ATOM 594 O O . ASN A 1 76 ? -9.020 13.759 0.760 1.00 96.19 76 ASN A O 1
ATOM 598 N N . PHE A 1 77 ? -9.399 11.595 1.212 1.00 95.81 77 PHE A N 1
ATOM 599 C CA . PHE A 1 77 ? -9.122 11.122 -0.152 1.00 95.81 77 PHE A CA 1
ATOM 600 C C . PHE A 1 77 ? -10.153 10.120 -0.687 1.00 95.81 77 PHE A C 1
ATOM 602 O O . PHE A 1 77 ? -10.218 9.914 -1.900 1.00 95.81 77 PHE A O 1
ATOM 609 N N . ILE A 1 78 ? -10.992 9.546 0.179 1.00 97.38 78 ILE A N 1
ATOM 610 C CA . ILE A 1 78 ? -12.120 8.689 -0.192 1.00 97.38 78 ILE A CA 1
ATOM 611 C C . ILE A 1 78 ? -13.409 9.279 0.397 1.00 97.38 78 ILE A C 1
ATOM 613 O O . ILE A 1 78 ? -13.687 9.057 1.576 1.00 97.38 78 ILE A O 1
ATOM 617 N N . PRO A 1 79 ? -14.230 10.001 -0.386 1.00 95.62 79 PRO A N 1
ATOM 618 C CA . PRO A 1 79 ? -15.462 10.603 0.122 1.00 95.62 79 PRO A CA 1
ATOM 619 C C . PRO A 1 79 ? -16.357 9.590 0.853 1.00 95.62 79 PRO A C 1
ATOM 621 O O . PRO A 1 79 ? -16.675 8.533 0.311 1.00 95.62 79 PRO A O 1
ATOM 624 N N . GLY A 1 80 ? -16.756 9.912 2.088 1.00 95.94 80 GLY A N 1
ATOM 625 C CA . GLY A 1 80 ? -17.609 9.049 2.918 1.00 95.94 80 GLY A CA 1
ATOM 626 C C . GLY A 1 80 ? -16.925 7.793 3.472 1.00 95.94 80 GLY A C 1
ATOM 627 O O . GLY A 1 80 ? -17.616 6.874 3.903 1.00 95.94 80 GLY A O 1
ATOM 628 N N . CYS A 1 81 ? -15.589 7.716 3.447 1.00 97.12 81 CYS A N 1
ATOM 629 C CA . CYS A 1 81 ? -14.806 6.647 4.078 1.00 97.12 81 CYS A CA 1
ATOM 630 C C . CYS A 1 81 ? -14.316 7.042 5.479 1.00 97.12 81 CYS A C 1
ATOM 632 O O . CYS A 1 81 ? -13.150 6.862 5.834 1.00 97.12 81 CYS A O 1
ATOM 634 N N . ASP A 1 82 ? -15.208 7.620 6.276 1.00 95.94 82 ASP A N 1
ATOM 635 C CA . ASP A 1 82 ? -14.977 7.796 7.700 1.00 95.94 82 ASP A CA 1
ATOM 636 C C . ASP A 1 82 ? -15.131 6.453 8.435 1.00 95.94 82 ASP A C 1
ATOM 638 O O . ASP A 1 82 ? -15.852 5.543 8.000 1.00 95.94 82 ASP A O 1
ATOM 642 N N . ASN A 1 83 ? -14.436 6.327 9.568 1.00 95.81 83 ASN A N 1
ATOM 643 C CA . ASN A 1 83 ? -14.529 5.178 10.471 1.00 95.81 83 ASN A CA 1
ATOM 644 C C . ASN A 1 83 ? -14.262 3.801 9.824 1.00 95.81 83 ASN A C 1
ATOM 646 O O . ASN A 1 83 ? -14.810 2.794 10.279 1.00 95.81 83 ASN A O 1
ATOM 650 N N . PHE A 1 84 ? -13.420 3.734 8.792 1.00 97.62 84 PHE A N 1
ATOM 651 C CA . PHE A 1 84 ? -13.058 2.484 8.126 1.00 97.62 84 PHE A CA 1
ATOM 652 C C . PHE A 1 84 ? -12.268 1.564 9.076 1.00 97.62 84 PHE A C 1
ATOM 654 O O . PHE A 1 84 ? -11.275 2.015 9.658 1.00 97.62 84 PHE A O 1
ATOM 661 N N . PRO A 1 85 ? -12.656 0.286 9.251 1.00 97.25 85 PRO A N 1
ATOM 662 C CA . PRO A 1 85 ? -11.951 -0.641 10.132 1.00 97.25 85 PRO A CA 1
ATOM 663 C C . PRO A 1 85 ? -10.646 -1.127 9.478 1.00 97.25 85 PRO A C 1
ATOM 665 O O . PRO A 1 85 ? -10.608 -2.133 8.776 1.00 97.25 85 PRO A O 1
ATOM 668 N N . ALA A 1 86 ? -9.549 -0.405 9.712 1.00 96.62 86 ALA A N 1
ATOM 669 C CA . ALA A 1 86 ? -8.233 -0.737 9.181 1.00 96.62 86 ALA A CA 1
ATOM 670 C C . ALA A 1 86 ? -7.526 -1.764 10.078 1.00 96.62 86 ALA A C 1
ATOM 672 O O . ALA A 1 86 ? -7.185 -1.477 11.230 1.00 96.62 86 ALA A O 1
ATOM 673 N N . THR A 1 87 ? -7.287 -2.963 9.543 1.00 95.88 87 THR A N 1
ATOM 674 C CA . THR A 1 87 ? -6.610 -4.059 10.250 1.00 95.88 87 THR A CA 1
ATOM 675 C C . THR A 1 87 ? -5.116 -4.100 9.931 1.00 95.88 87 THR A C 1
ATOM 677 O O . THR A 1 87 ? -4.705 -4.263 8.782 1.00 95.88 87 THR A O 1
ATOM 680 N N . PHE A 1 88 ? -4.281 -4.003 10.963 1.00 94.25 88 PHE A N 1
ATOM 681 C CA . PHE A 1 88 ? -2.823 -4.021 10.886 1.00 94.25 88 PHE A CA 1
ATOM 682 C C . PHE A 1 88 ? -2.295 -5.328 11.481 1.00 94.25 88 PHE A C 1
ATOM 684 O O . PHE A 1 88 ? -2.396 -5.559 12.684 1.00 94.25 88 PHE A O 1
ATOM 691 N N . ILE A 1 89 ? -1.700 -6.186 10.649 1.00 91.50 89 ILE A N 1
ATOM 692 C CA . ILE A 1 89 ? -1.139 -7.479 11.072 1.00 91.50 89 ILE A CA 1
ATOM 693 C C . ILE A 1 89 ? 0.352 -7.464 10.786 1.00 91.50 89 ILE A C 1
ATOM 695 O O . ILE A 1 89 ? 0.771 -7.584 9.636 1.00 91.50 89 ILE A O 1
ATOM 699 N N . ARG A 1 90 ? 1.169 -7.316 11.839 1.00 89.19 90 ARG A N 1
ATOM 700 C CA . ARG A 1 90 ? 2.634 -7.176 11.709 1.00 89.19 90 ARG A CA 1
ATOM 701 C C . ARG A 1 90 ? 3.012 -6.127 10.647 1.00 89.19 90 ARG A C 1
ATOM 703 O O . ARG A 1 90 ? 3.920 -6.331 9.841 1.00 89.19 90 ARG A O 1
ATOM 710 N N . ALA A 1 91 ? 2.255 -5.031 10.624 1.00 91.50 91 ALA A N 1
ATOM 711 C CA . ALA A 1 91 ? 2.255 -4.106 9.507 1.00 91.50 91 ALA A CA 1
ATOM 712 C C . ALA A 1 91 ? 3.625 -3.419 9.327 1.00 91.50 91 ALA A C 1
ATOM 714 O O . ALA A 1 91 ? 4.291 -3.074 10.314 1.00 91.50 91 ALA A O 1
ATOM 715 N N . PRO A 1 92 ? 4.078 -3.230 8.076 1.00 92.81 92 PRO A N 1
ATOM 716 C CA . PRO A 1 92 ? 5.169 -2.314 7.774 1.00 92.81 92 PRO A CA 1
ATOM 717 C C . PRO A 1 92 ? 4.709 -0.859 7.884 1.00 92.81 92 PRO A C 1
ATOM 719 O O . PRO A 1 92 ? 3.514 -0.579 7.858 1.00 92.81 92 PRO A O 1
ATOM 722 N N . VAL A 1 93 ? 5.652 0.074 7.932 1.00 92.88 93 VAL A N 1
ATOM 723 C CA . VAL A 1 93 ? 5.380 1.5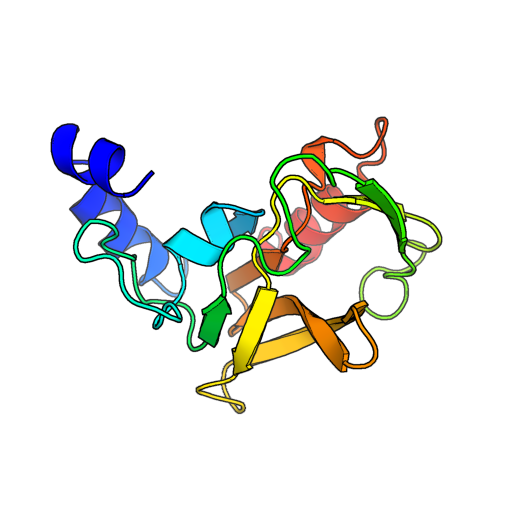15 7.787 1.00 92.88 93 VAL A CA 1
ATOM 724 C C . VAL A 1 93 ? 6.382 2.135 6.828 1.00 92.88 93 VAL A C 1
ATOM 726 O O . VAL A 1 93 ? 7.494 1.622 6.673 1.00 92.88 93 VAL A O 1
ATOM 729 N N . ILE A 1 94 ? 5.995 3.237 6.193 1.00 95.75 94 ILE A N 1
ATOM 730 C CA . ILE A 1 94 ? 6.921 4.068 5.425 1.00 95.75 94 ILE A CA 1
ATOM 731 C C . ILE A 1 94 ? 7.619 5.006 6.417 1.00 95.75 94 ILE A C 1
ATOM 733 O O . ILE A 1 94 ? 6.987 5.884 7.000 1.00 95.75 94 ILE A O 1
ATOM 737 N N . GLU A 1 95 ? 8.921 4.802 6.626 1.00 92.06 95 GLU A N 1
ATOM 738 C CA . GLU A 1 95 ? 9.731 5.641 7.523 1.00 92.06 95 GLU A CA 1
ATOM 739 C C . GLU A 1 95 ? 10.184 6.930 6.851 1.00 92.06 95 GLU A C 1
ATOM 741 O O . GLU A 1 95 ? 10.336 7.960 7.512 1.00 92.06 95 GLU A O 1
ATOM 746 N N . ARG A 1 96 ? 10.428 6.867 5.537 1.00 94.50 96 ARG A N 1
ATOM 747 C CA . ARG A 1 96 ? 10.897 8.006 4.752 1.00 94.50 96 ARG A CA 1
ATOM 748 C C . ARG A 1 96 ? 10.388 7.927 3.322 1.00 94.50 96 ARG A C 1
ATOM 750 O O . ARG A 1 96 ? 10.501 6.898 2.658 1.00 94.50 96 ARG A O 1
ATOM 757 N N . ILE A 1 97 ? 9.893 9.053 2.827 1.00 97.19 97 ILE A N 1
ATOM 758 C CA . ILE A 1 97 ? 9.665 9.265 1.400 1.00 97.19 97 ILE A CA 1
ATOM 759 C C . ILE A 1 97 ? 11.004 9.663 0.768 1.00 97.19 97 ILE A C 1
ATOM 761 O O . ILE A 1 97 ? 11.645 10.606 1.228 1.00 97.19 97 ILE A O 1
ATOM 765 N N . LEU A 1 98 ? 11.448 8.920 -0.248 1.00 97.56 98 LEU A N 1
ATOM 766 C CA . LEU A 1 98 ? 12.735 9.149 -0.919 1.00 97.56 98 LEU A CA 1
ATOM 767 C C . LEU A 1 98 ? 12.616 10.140 -2.079 1.00 97.56 98 LEU A C 1
ATOM 769 O O . LEU A 1 98 ? 13.591 10.808 -2.405 1.00 97.56 98 LEU A O 1
ATOM 773 N N . ASP A 1 99 ? 11.430 10.235 -2.679 1.00 97.31 99 ASP A N 1
ATOM 774 C CA . ASP A 1 99 ? 11.112 11.190 -3.738 1.00 97.31 99 ASP A CA 1
ATOM 775 C C . ASP A 1 99 ? 9.770 11.882 -3.433 1.00 97.31 99 ASP A C 1
ATOM 777 O O . ASP A 1 99 ? 8.708 11.348 -3.765 1.00 97.31 99 ASP A O 1
ATOM 781 N N . PRO A 1 100 ? 9.797 13.056 -2.773 1.00 94.88 100 PRO A N 1
ATOM 782 C CA . PRO A 1 100 ? 8.591 13.812 -2.432 1.00 94.88 100 PRO A CA 1
ATOM 783 C C . PRO A 1 100 ? 7.853 14.413 -3.635 1.00 94.88 100 PRO A C 1
ATOM 785 O O . PRO A 1 100 ? 6.741 14.906 -3.469 1.00 94.88 100 PRO A O 1
ATOM 788 N N . ILE A 1 101 ? 8.461 14.417 -4.828 1.00 95.25 101 ILE A N 1
ATOM 789 C CA . ILE A 1 101 ? 7.803 14.879 -6.057 1.00 95.25 101 ILE A CA 1
ATOM 790 C C . ILE A 1 101 ? 6.917 13.756 -6.603 1.00 95.25 101 ILE A C 1
ATOM 792 O O . ILE A 1 101 ? 5.783 14.004 -7.007 1.00 95.25 101 ILE A O 1
ATOM 796 N N . ALA A 1 102 ? 7.423 12.520 -6.596 1.00 95.31 102 ALA A N 1
ATOM 797 C CA . ALA A 1 102 ? 6.709 11.364 -7.131 1.00 95.31 102 ALA A CA 1
ATOM 798 C C . ALA A 1 102 ? 5.712 10.740 -6.139 1.00 95.31 102 ALA A C 1
ATOM 800 O O . ALA A 1 102 ? 4.683 10.204 -6.561 1.00 95.31 102 ALA A O 1
ATOM 801 N N . VAL A 1 103 ? 6.019 10.766 -4.837 1.00 98.25 103 VAL A N 1
ATOM 802 C CA . VAL A 1 103 ? 5.260 10.066 -3.789 1.00 98.25 103 VAL A CA 1
ATOM 803 C C . VAL A 1 103 ? 4.493 11.051 -2.912 1.00 98.25 103 VAL A C 1
ATOM 805 O O . VAL A 1 103 ? 5.070 11.963 -2.325 1.00 98.25 103 VAL A O 1
ATOM 808 N N . LYS A 1 104 ? 3.194 10.800 -2.739 1.00 98.12 104 LYS A N 1
ATOM 809 C CA . LYS A 1 104 ? 2.307 11.564 -1.858 1.00 98.12 104 LYS A CA 1
ATOM 810 C C . LYS A 1 104 ? 1.796 10.690 -0.711 1.00 98.12 104 LYS A C 1
ATOM 812 O O . LYS A 1 104 ? 1.203 9.636 -0.948 1.00 98.12 104 LYS A O 1
ATOM 817 N N . SER A 1 105 ? 1.985 11.159 0.525 1.00 97.88 105 SER A N 1
ATOM 818 C CA . SER A 1 105 ? 1.335 10.600 1.720 1.00 97.88 105 SER A CA 1
ATOM 819 C C . SER A 1 105 ? -0.180 10.825 1.640 1.00 97.88 105 SER A C 1
ATOM 821 O O . SER A 1 105 ? -0.630 11.927 1.317 1.00 97.88 105 SER A O 1
ATOM 823 N N . LEU A 1 106 ? -0.963 9.774 1.886 1.00 97.75 106 LEU A N 1
ATOM 824 C CA . LEU A 1 106 ? -2.429 9.829 1.925 1.00 97.75 106 LEU A CA 1
ATOM 825 C C . LEU A 1 106 ? -2.963 9.757 3.355 1.00 97.75 106 LEU A C 1
ATOM 827 O O . LEU A 1 106 ? -3.992 10.360 3.652 1.00 97.75 106 LEU A O 1
ATOM 831 N N . TYR A 1 107 ? -2.284 9.009 4.228 1.00 97.81 107 TYR A N 1
ATOM 832 C CA . TYR A 1 107 ? -2.685 8.867 5.621 1.00 97.81 107 TYR A CA 1
ATOM 833 C C . TYR A 1 107 ? -1.504 8.528 6.524 1.00 97.81 107 TYR A C 1
ATOM 835 O O . TYR A 1 107 ? -0.679 7.662 6.203 1.00 97.81 107 TYR A O 1
ATOM 843 N N . GLU A 1 108 ? -1.486 9.172 7.685 1.00 96.31 108 GLU A N 1
ATOM 844 C CA . GLU A 1 108 ? -0.504 8.974 8.743 1.00 96.31 108 GLU A CA 1
ATOM 845 C C . GLU A 1 108 ? -1.206 8.496 10.008 1.00 96.31 108 GLU A C 1
ATOM 847 O O . GLU A 1 108 ? -2.336 8.890 10.298 1.00 96.31 108 GLU A O 1
ATOM 852 N N . LEU A 1 109 ? -0.544 7.606 10.741 1.00 92.19 109 LEU A N 1
ATOM 853 C CA . LEU A 1 109 ? -1.051 7.057 11.988 1.00 92.19 109 LEU A CA 1
ATOM 854 C C . LEU A 1 109 ? -0.050 7.355 13.113 1.00 92.19 109 LEU A C 1
ATOM 856 O O . LEU A 1 109 ? 1.141 7.088 12.930 1.00 92.19 109 LEU A O 1
ATOM 860 N N . PRO A 1 110 ? -0.498 7.850 14.279 1.00 88.88 110 PRO A N 1
ATOM 861 C CA . PRO A 1 110 ? 0.383 8.067 15.416 1.00 88.88 110 PRO A CA 1
ATOM 862 C C . PRO A 1 110 ? 0.783 6.726 16.040 1.00 88.88 110 PRO A C 1
ATOM 864 O O . PRO A 1 110 ? -0.055 5.961 16.519 1.00 88.88 110 PRO A O 1
ATOM 867 N N . VAL A 1 111 ? 2.084 6.444 16.072 1.00 81.75 111 VAL A N 1
ATOM 868 C CA . VAL A 1 111 ? 2.668 5.221 16.638 1.00 81.75 111 VAL A CA 1
ATOM 869 C C . VAL A 1 111 ? 3.817 5.600 17.560 1.00 81.75 111 VAL A C 1
ATOM 871 O O . VAL A 1 111 ? 4.815 6.168 17.129 1.00 81.75 111 VAL A O 1
ATOM 874 N N . ASN A 1 112 ? 3.696 5.273 18.850 1.00 79.00 112 ASN A N 1
ATOM 875 C CA . ASN A 1 112 ? 4.718 5.567 19.866 1.00 79.00 112 ASN A CA 1
ATOM 876 C C . ASN A 1 112 ? 5.167 7.047 19.882 1.00 79.00 112 ASN A C 1
ATOM 878 O O . ASN A 1 112 ? 6.344 7.338 20.080 1.00 79.00 112 ASN A O 1
ATOM 882 N N . GLY A 1 113 ? 4.234 7.978 19.653 1.00 81.25 113 GLY A N 1
ATOM 883 C CA . GLY A 1 113 ? 4.509 9.421 19.645 1.00 81.25 113 GLY A CA 1
ATOM 884 C C . GLY A 1 113 ? 5.145 9.960 18.357 1.00 81.25 113 GLY A C 1
ATOM 885 O O . GLY A 1 113 ? 5.566 11.112 18.343 1.00 81.25 113 GLY A O 1
ATOM 886 N N . LYS A 1 114 ? 5.218 9.153 17.290 1.00 85.94 114 LYS A N 1
ATOM 887 C CA . LYS A 1 114 ? 5.643 9.571 15.948 1.00 85.94 114 LYS A CA 1
ATOM 888 C C . LYS A 1 114 ? 4.539 9.262 14.939 1.00 85.94 114 LYS A C 1
ATOM 890 O O . LYS A 1 114 ? 4.010 8.152 14.939 1.00 85.94 114 LYS A O 1
ATOM 895 N N . ASP A 1 115 ? 4.251 10.203 14.051 1.00 90.88 115 ASP A N 1
ATOM 896 C CA . ASP A 1 115 ? 3.376 9.951 12.909 1.00 90.88 115 ASP A CA 1
ATOM 897 C C . ASP A 1 115 ? 4.135 9.162 11.839 1.00 90.88 115 ASP A C 1
ATOM 899 O O . ASP A 1 115 ? 5.259 9.500 11.450 1.00 90.88 115 ASP A O 1
ATOM 903 N N . VAL A 1 116 ? 3.544 8.049 11.410 1.00 91.62 116 VAL A N 1
ATOM 904 C CA . VAL A 1 116 ? 4.100 7.178 10.372 1.00 91.62 116 VAL A CA 1
ATOM 905 C C . VAL A 1 116 ? 3.127 7.056 9.215 1.00 91.62 116 VAL A C 1
ATOM 907 O O . VAL A 1 116 ? 1.921 6.903 9.410 1.00 91.62 116 VAL A O 1
ATOM 910 N N . VAL A 1 117 ? 3.653 7.083 7.993 1.00 96.94 117 VAL A N 1
ATOM 911 C CA . VAL A 1 117 ? 2.831 6.980 6.788 1.00 96.94 117 VAL A CA 1
ATOM 912 C C . VAL A 1 117 ? 2.389 5.527 6.602 1.00 96.94 117 VAL A C 1
ATOM 914 O O . VAL A 1 117 ? 3.213 4.609 6.519 1.00 96.94 117 VAL A O 1
ATOM 917 N N . VAL A 1 118 ? 1.071 5.324 6.532 1.00 96.81 118 VAL A N 1
ATOM 918 C CA . VAL A 1 118 ? 0.427 4.004 6.396 1.00 96.81 118 VAL A CA 1
ATOM 919 C C . VAL A 1 118 ? -0.408 3.866 5.123 1.00 96.81 118 VAL A C 1
ATOM 921 O O . VAL A 1 118 ? -0.854 2.764 4.806 1.00 96.81 118 VAL A O 1
ATOM 924 N N . ALA A 1 119 ? -0.608 4.952 4.378 1.00 98.19 119 ALA A N 1
ATOM 925 C CA . ALA A 1 119 ? -1.120 4.923 3.014 1.00 98.19 119 ALA A CA 1
ATOM 926 C C . ALA A 1 119 ? -0.410 5.988 2.176 1.00 98.19 119 ALA A C 1
ATOM 928 O O . ALA A 1 119 ? -0.242 7.124 2.623 1.00 98.19 119 ALA A O 1
ATOM 929 N N . ALA A 1 120 ? -0.003 5.631 0.962 1.00 98.44 120 ALA A N 1
ATOM 930 C CA . ALA A 1 120 ? 0.659 6.543 0.037 1.00 98.44 120 ALA A CA 1
ATOM 931 C C . ALA A 1 120 ? 0.348 6.168 -1.412 1.00 98.44 120 ALA A C 1
ATOM 933 O O . ALA A 1 120 ? 0.010 5.023 -1.716 1.00 98.44 120 ALA A O 1
ATOM 934 N N . THR A 1 121 ? 0.505 7.136 -2.307 1.00 98.38 121 THR A N 1
ATOM 935 C CA . THR A 1 121 ? 0.440 6.929 -3.755 1.00 98.38 121 THR A CA 1
ATOM 936 C C . THR A 1 121 ? 1.735 7.394 -4.403 1.00 98.38 121 THR A C 1
ATOM 938 O O . THR A 1 121 ? 2.367 8.334 -3.920 1.00 98.38 121 THR A O 1
ATOM 941 N N . GLN A 1 122 ? 2.122 6.754 -5.501 1.00 98.12 122 GLN A N 1
ATOM 942 C CA . GLN A 1 122 ? 3.177 7.234 -6.385 1.00 98.12 122 GLN A CA 1
ATOM 943 C C . GLN A 1 122 ? 2.633 7.346 -7.801 1.00 98.12 122 GLN A C 1
ATOM 945 O O . GLN A 1 122 ? 2.084 6.380 -8.337 1.00 98.12 122 GLN A O 1
ATOM 950 N N . ASN A 1 123 ? 2.826 8.516 -8.410 1.00 94.19 123 ASN A N 1
ATOM 951 C CA . ASN A 1 123 ? 2.227 8.850 -9.700 1.00 94.19 123 ASN A CA 1
ATOM 952 C C . ASN A 1 123 ? 0.701 8.590 -9.685 1.00 94.19 123 ASN A C 1
ATOM 954 O O . ASN A 1 123 ? 0.047 8.755 -8.653 1.00 94.19 123 ASN A O 1
ATOM 958 N N . HIS A 1 124 ? 0.138 8.199 -10.830 1.00 93.12 124 HIS A N 1
ATOM 959 C CA . HIS A 1 124 ? -1.289 7.919 -11.008 1.00 93.12 124 HIS A CA 1
ATOM 960 C C . HIS A 1 124 ? -1.634 6.421 -10.950 1.00 93.12 124 HIS A C 1
ATOM 962 O O . HIS A 1 124 ? -2.800 6.069 -11.084 1.00 93.12 124 HIS A O 1
ATOM 968 N N . ASN A 1 125 ? -0.645 5.534 -10.790 1.00 96.81 125 ASN A N 1
ATOM 969 C CA . ASN A 1 125 ? -0.823 4.098 -11.021 1.00 96.81 125 ASN A CA 1
ATOM 970 C C . ASN A 1 125 ? -0.382 3.197 -9.855 1.00 96.81 125 ASN A C 1
ATOM 972 O O . ASN A 1 125 ? -0.648 1.999 -9.902 1.00 96.81 125 ASN A O 1
ATOM 976 N N . ILE A 1 126 ? 0.269 3.723 -8.810 1.00 98.44 126 ILE A N 1
ATOM 977 C CA . ILE A 1 126 ? 0.724 2.911 -7.670 1.00 98.44 126 ILE A CA 1
ATOM 978 C C . ILE A 1 126 ? 0.090 3.403 -6.376 1.00 98.44 126 ILE A C 1
ATOM 980 O O . ILE A 1 126 ? 0.356 4.517 -5.934 1.00 98.44 126 ILE A O 1
ATOM 984 N N . LEU A 1 127 ? -0.655 2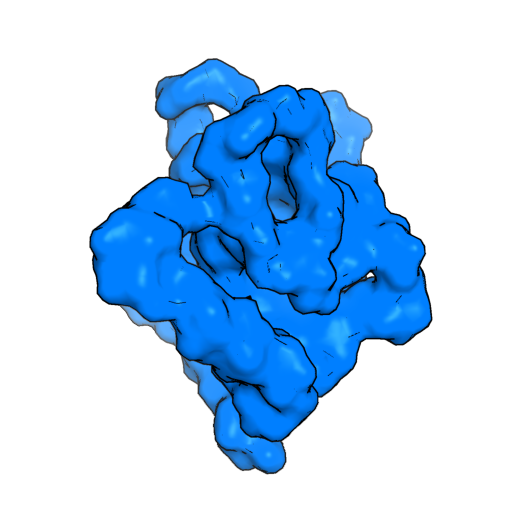.519 -5.721 1.00 98.69 127 LEU A N 1
ATOM 985 C CA . LEU A 1 127 ? -1.192 2.702 -4.378 1.00 98.69 127 LEU A CA 1
ATOM 986 C C . LEU A 1 127 ? -0.520 1.722 -3.413 1.00 98.69 127 LEU A C 1
ATOM 988 O O . LEU A 1 127 ? -0.286 0.559 -3.744 1.00 98.69 127 LEU A O 1
ATOM 992 N N . VAL A 1 128 ? -0.257 2.156 -2.185 1.00 98.56 128 VAL A N 1
ATOM 993 C CA . VAL A 1 128 ? 0.187 1.263 -1.112 1.00 98.56 128 VAL A CA 1
ATOM 994 C C . VAL A 1 128 ? -0.508 1.552 0.204 1.00 98.56 128 VAL A C 1
ATOM 996 O O . VAL A 1 128 ? -0.784 2.703 0.539 1.00 98.56 128 VAL A O 1
ATOM 999 N N . THR A 1 129 ? -0.749 0.490 0.970 1.00 98.38 129 THR A N 1
ATOM 1000 C CA . THR A 1 129 ? -1.316 0.554 2.320 1.00 98.38 129 THR A CA 1
ATOM 1001 C C . THR A 1 129 ? -0.573 -0.394 3.253 1.00 98.38 129 THR A C 1
ATOM 1003 O O . THR A 1 129 ? -0.225 -1.514 2.884 1.00 98.38 129 THR A O 1
ATOM 1006 N N . SER A 1 130 ? -0.341 0.030 4.490 1.00 96.94 130 SER A N 1
ATOM 1007 C CA . SER A 1 130 ? 0.248 -0.804 5.544 1.00 96.94 130 SER A CA 1
ATOM 1008 C C . SER A 1 130 ? -0.752 -1.783 6.163 1.00 96.94 130 SER A C 1
ATOM 1010 O O . SER A 1 130 ? -0.346 -2.807 6.711 1.00 96.94 130 SER A O 1
ATOM 1012 N N . PHE A 1 131 ? -2.044 -1.467 6.087 1.00 96.62 131 PHE A N 1
ATOM 1013 C CA . PHE A 1 131 ? -3.149 -2.287 6.582 1.00 96.62 131 PHE A CA 1
ATOM 1014 C C . PHE A 1 131 ? -3.734 -3.187 5.488 1.00 96.62 131 PHE A C 1
ATOM 1016 O O . PHE A 1 131 ? -3.402 -3.063 4.304 1.00 96.62 131 PHE A O 1
ATOM 1023 N N . HIS A 1 132 ? -4.617 -4.077 5.930 1.00 97.31 132 HIS A N 1
ATOM 1024 C CA . HIS A 1 132 ? -5.338 -5.065 5.143 1.00 97.31 132 HIS A CA 1
ATOM 1025 C C . HIS A 1 132 ? -6.784 -4.604 4.886 1.00 97.31 132 HIS A C 1
ATOM 1027 O O . HIS A 1 132 ? -7.673 -4.924 5.679 1.00 97.31 132 HIS A O 1
ATOM 1033 N N . PRO A 1 133 ? -7.045 -3.817 3.826 1.00 97.00 133 PRO A N 1
ATOM 1034 C CA . PRO A 1 133 ? -8.400 -3.390 3.469 1.00 97.00 133 PRO A CA 1
ATOM 1035 C C . PRO A 1 133 ? -9.316 -4.579 3.148 1.00 97.00 133 PRO A C 1
ATOM 1037 O O . PRO A 1 133 ? -10.529 -4.456 3.247 1.00 97.00 133 PRO A O 1
ATOM 1040 N N . GLU A 1 134 ? -8.760 -5.731 2.768 1.00 96.94 134 GLU A N 1
ATOM 1041 C CA . GLU A 1 134 ? -9.499 -6.964 2.481 1.00 96.94 134 GLU A CA 1
ATOM 1042 C C . GLU A 1 134 ? -10.084 -7.633 3.731 1.00 96.94 134 GLU A C 1
ATOM 1044 O O . GLU A 1 134 ? -10.928 -8.517 3.612 1.00 96.94 134 GLU A O 1
ATOM 1049 N N . LEU A 1 135 ? -9.641 -7.222 4.923 1.00 96.62 135 LEU A N 1
ATOM 1050 C CA . LEU A 1 135 ? -10.126 -7.728 6.210 1.00 96.62 135 LEU A CA 1
ATOM 1051 C C . LEU A 1 135 ? -11.130 -6.782 6.881 1.00 96.62 135 LEU A C 1
ATOM 1053 O O . LEU A 1 135 ? -11.555 -7.040 8.004 1.00 96.62 135 LEU A O 1
ATOM 1057 N N . ALA A 1 136 ? -11.507 -5.692 6.215 1.00 93.62 136 ALA A N 1
ATOM 1058 C CA . ALA A 1 136 ? -12.477 -4.736 6.723 1.00 93.62 136 ALA A CA 1
ATOM 1059 C C . ALA A 1 136 ? -13.894 -5.308 6.575 1.00 93.62 136 ALA A C 1
ATOM 1061 O O . ALA A 1 136 ? -14.473 -5.159 5.511 1.00 93.62 136 ALA A O 1
ATOM 1062 N N . ASP A 1 137 ? -14.411 -6.001 7.598 1.00 87.00 137 ASP A N 1
ATOM 1063 C CA . ASP A 1 137 ? -15.780 -6.539 7.789 1.00 87.00 137 ASP A CA 1
ATOM 1064 C C . ASP A 1 137 ? -16.835 -6.236 6.686 1.00 87.00 137 ASP A C 1
ATOM 1066 O O . ASP A 1 137 ? -17.842 -5.572 6.925 1.00 87.00 137 ASP A O 1
ATOM 1070 N N . SER A 1 138 ? -16.647 -6.758 5.466 1.00 92.06 138 SER A N 1
ATOM 1071 C CA . SER A 1 138 ? -17.467 -6.472 4.264 1.00 92.06 138 SER A CA 1
ATOM 1072 C C . SER A 1 138 ? -17.541 -4.999 3.799 1.00 92.06 138 SER A C 1
ATOM 1074 O O . SER A 1 138 ? -18.336 -4.677 2.918 1.00 92.06 138 SER A O 1
ATOM 1076 N N . ASP A 1 139 ? -16.717 -4.103 4.340 1.00 97.00 139 ASP A N 1
ATOM 1077 C CA . ASP A 1 139 ? -16.591 -2.706 3.921 1.00 97.00 139 ASP A CA 1
ATOM 1078 C C . ASP A 1 139 ? -15.708 -2.585 2.667 1.00 97.00 139 ASP A C 1
ATOM 1080 O O . ASP A 1 139 ? -14.477 -2.657 2.710 1.00 97.00 139 ASP A O 1
ATOM 1084 N N . THR A 1 140 ? -16.347 -2.386 1.514 1.00 97.06 140 THR A N 1
ATOM 1085 C CA . THR A 1 140 ? -15.676 -2.328 0.208 1.00 97.06 140 THR A CA 1
ATOM 1086 C C . THR A 1 140 ? -15.225 -0.929 -0.197 1.00 97.06 140 THR A C 1
ATOM 1088 O O . THR A 1 140 ? -14.577 -0.800 -1.236 1.00 97.06 140 THR A O 1
ATOM 1091 N N . ARG A 1 141 ? -15.492 0.117 0.605 1.00 97.75 141 ARG A N 1
ATOM 1092 C CA . ARG A 1 141 ? -15.287 1.526 0.207 1.00 97.75 141 ARG A CA 1
ATOM 1093 C C . ARG A 1 141 ? -13.878 1.800 -0.325 1.00 97.75 141 ARG A C 1
ATOM 1095 O O . ARG A 1 141 ? -13.720 2.516 -1.311 1.00 97.75 141 ARG A O 1
ATOM 1102 N N . PHE A 1 142 ? -12.854 1.195 0.281 1.00 97.50 142 PHE A N 1
ATOM 1103 C CA . PHE A 1 142 ? -11.461 1.353 -0.154 1.00 97.50 142 PHE A CA 1
ATOM 1104 C C . PHE A 1 142 ? -11.178 0.680 -1.507 1.00 97.50 142 PHE A C 1
ATOM 1106 O O . PHE A 1 142 ? -10.495 1.252 -2.357 1.00 97.50 142 PHE A O 1
ATOM 1113 N N . HIS A 1 143 ? -11.721 -0.520 -1.726 1.00 97.56 143 HIS A N 1
ATOM 1114 C CA . HIS A 1 143 ? -11.572 -1.249 -2.987 1.00 97.56 143 HIS A CA 1
ATOM 1115 C C . HIS A 1 143 ? -12.327 -0.556 -4.122 1.00 97.56 143 HIS A C 1
ATOM 1117 O O . HIS A 1 143 ? -11.766 -0.356 -5.199 1.00 97.56 143 HIS A O 1
ATOM 1123 N N . ASP A 1 144 ? -13.565 -0.129 -3.865 1.00 97.56 144 ASP A N 1
ATOM 1124 C CA . ASP A 1 144 ? -14.380 0.612 -4.829 1.00 97.56 144 ASP A CA 1
ATOM 1125 C C . ASP A 1 144 ? -13.696 1.920 -5.233 1.00 97.56 144 ASP A C 1
ATOM 1127 O O . ASP A 1 144 ? -13.661 2.283 -6.412 1.00 97.56 144 ASP A O 1
ATOM 1131 N N . TRP A 1 145 ? -13.102 2.615 -4.262 1.00 97.62 145 TRP A N 1
ATOM 1132 C CA . TRP A 1 145 ? -12.302 3.804 -4.514 1.00 97.62 145 TRP A CA 1
ATOM 1133 C C . TRP A 1 145 ? -11.074 3.510 -5.372 1.00 97.62 145 TRP A C 1
ATOM 1135 O O . TRP A 1 145 ? -10.865 4.207 -6.363 1.00 97.62 145 TRP A O 1
ATOM 1145 N N . PHE A 1 146 ? -10.299 2.470 -5.054 1.00 97.94 146 PHE A N 1
ATOM 1146 C CA . PHE A 1 146 ? -9.132 2.087 -5.849 1.00 97.94 146 PHE A CA 1
ATOM 1147 C C . PHE A 1 146 ? -9.509 1.812 -7.313 1.00 97.94 146 PHE A C 1
ATOM 1149 O O . PHE A 1 146 ? -8.882 2.355 -8.224 1.00 97.94 146 PHE A O 1
ATOM 1156 N N . ILE A 1 147 ? -10.574 1.039 -7.551 1.00 97.75 147 ILE A N 1
ATOM 1157 C CA . ILE A 1 147 ? -11.050 0.732 -8.908 1.00 97.75 147 ILE A CA 1
ATOM 1158 C C . ILE A 1 147 ? -11.440 2.013 -9.650 1.00 97.75 147 ILE A C 1
ATOM 1160 O O . ILE A 1 147 ? -11.052 2.208 -10.803 1.00 97.75 147 ILE A O 1
ATOM 1164 N N . ARG A 1 148 ? -12.185 2.910 -8.999 1.00 96.12 148 ARG A N 1
ATOM 1165 C CA . ARG A 1 148 ? -12.634 4.162 -9.622 1.00 96.12 148 ARG A CA 1
ATOM 1166 C C . ARG A 1 148 ? -11.483 5.126 -9.901 1.00 96.12 148 ARG A C 1
ATOM 1168 O O . ARG A 1 148 ? -11.482 5.744 -10.953 1.00 96.12 148 ARG A O 1
ATOM 1175 N N . GLN A 1 149 ? -10.537 5.271 -8.975 1.00 95.62 149 GLN A N 1
ATOM 1176 C CA . GLN A 1 149 ? -9.479 6.282 -9.073 1.00 95.62 149 GLN A CA 1
ATOM 1177 C C . GLN A 1 149 ? -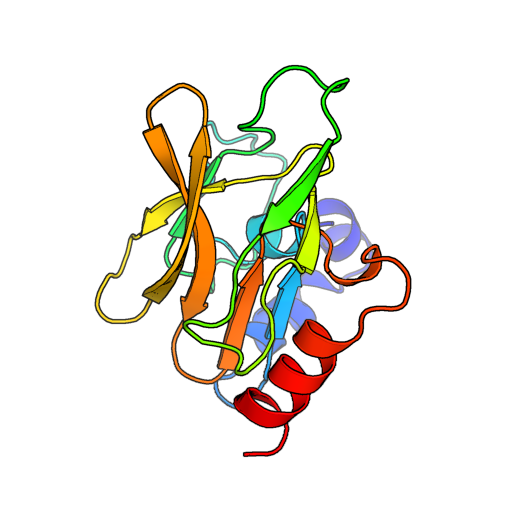8.271 5.848 -9.896 1.00 95.62 149 GLN A C 1
ATOM 1179 O O . GLN A 1 149 ? -7.619 6.696 -10.497 1.00 95.62 149 GLN A O 1
ATOM 1184 N N . PHE A 1 150 ? -7.946 4.558 -9.910 1.00 96.25 150 PHE A N 1
ATOM 1185 C CA . PHE A 1 150 ? -6.730 4.084 -10.567 1.00 96.25 150 PHE A CA 1
ATOM 1186 C C . PHE A 1 150 ? -7.023 3.246 -11.807 1.00 96.25 150 PHE A C 1
ATOM 1188 O O . PHE A 1 150 ? -6.258 3.311 -12.757 1.00 96.25 150 PHE A O 1
ATOM 1195 N N . VAL A 1 151 ? -8.107 2.462 -11.819 1.00 94.75 151 VAL A N 1
ATOM 1196 C CA . VAL A 1 151 ? -8.363 1.475 -12.888 1.00 94.75 151 VAL A CA 1
ATOM 1197 C C . VAL A 1 151 ? -9.323 1.993 -13.960 1.00 94.75 151 VAL A C 1
ATOM 1199 O O . VAL A 1 151 ? -9.186 1.632 -15.123 1.00 94.75 151 VAL A O 1
ATOM 1202 N N . SER A 1 152 ? -10.313 2.799 -13.574 1.00 87.69 152 SER A N 1
ATOM 1203 C CA . SER A 1 152 ? -11.418 3.217 -14.456 1.00 87.69 152 SER A CA 1
ATOM 1204 C C . SER A 1 152 ? -11.228 4.602 -15.088 1.00 87.69 152 SER A C 1
ATOM 1206 O O . SER A 1 152 ? -12.187 5.132 -15.648 1.00 87.69 152 SER A O 1
ATOM 1208 N N . ASN A 1 153 ? -10.035 5.187 -14.952 1.00 58.59 153 ASN A N 1
ATOM 1209 C CA . ASN A 1 153 ? -9.685 6.506 -15.485 1.00 58.59 153 ASN A CA 1
ATOM 1210 C C . ASN A 1 153 ? -9.011 6.413 -16.854 1.00 58.59 153 ASN A C 1
ATOM 1212 O O . ASN A 1 153 ? -8.216 5.469 -17.053 1.00 58.59 153 ASN A O 1
#

Secondary structure (DSSP, 8-state):
-HHHHHHTTHHHHHHHHHH-TTS-EEEETHHHHHHEEEESS--TT------EEEEEETTTTSSTT--EEEEE--TTTSTT-TTEEEEESS--EEEEES-TTTEEEEEEEEETTEEEEEEEEETTTEEEESSBGGGSTT--HHHHHHIIIII--

Organism: Saccharomyces cerevisiae x Saccharomyces kudriavzevii (strain VIN7) (NCBI:txid1095631)

Radius of gyration: 15.01 Å; chains: 1; bounding box: 38×35×38 Å